Protein AF-A0A090RSI5-F1 (afdb_monomer)

Nearest PDB structures (foldseek):
  7p7b-assembly1_B  TM=2.682E-01  e=9.590E+00  Severe acute respiratory syndrome coronavirus 2

Structure (mmCIF, N/CA/C/O backbone):
data_AF-A0A090RSI5-F1
#
_entry.id   AF-A0A090RSI5-F1
#
loop_
_atom_site.group_PDB
_atom_site.id
_atom_site.type_symbol
_atom_site.label_atom_id
_atom_site.label_alt_id
_atom_site.label_comp_id
_atom_site.label_asym_id
_atom_site.label_entity_id
_atom_site.label_seq_id
_atom_site.pdbx_PDB_ins_code
_atom_site.Cartn_x
_atom_site.Cartn_y
_atom_site.Cartn_z
_atom_site.occupancy
_atom_site.B_iso_or_equiv
_atom_site.auth_seq_id
_atom_site.auth_comp_id
_atom_site.auth_asym_id
_atom_site.auth_atom_id
_atom_site.pdbx_PDB_model_num
ATOM 1 N N . MET A 1 1 ? 23.454 -9.912 -24.145 1.00 53.50 1 MET A N 1
ATOM 2 C CA . MET A 1 1 ? 23.294 -8.459 -23.914 1.00 53.50 1 MET A CA 1
ATOM 3 C C . MET A 1 1 ? 21.977 -8.026 -24.567 1.00 53.50 1 MET A C 1
ATOM 5 O O . MET A 1 1 ? 21.936 -7.907 -25.779 1.00 53.50 1 MET A O 1
ATOM 9 N N . LEU A 1 2 ? 20.877 -7.902 -23.807 1.00 61.03 2 LEU A N 1
ATOM 10 C CA . LEU A 1 2 ? 19.511 -7.660 -24.338 1.00 61.03 2 LEU A CA 1
ATOM 11 C C . LEU A 1 2 ? 19.181 -6.158 -24.518 1.00 61.03 2 LEU A C 1
ATOM 13 O O . LEU A 1 2 ? 18.034 -5.787 -24.721 1.00 61.03 2 LEU A O 1
ATOM 17 N N . GLN A 1 3 ? 20.172 -5.275 -24.392 1.00 64.94 3 GLN A N 1
ATOM 18 C CA . GLN A 1 3 ? 19.950 -3.827 -24.284 1.00 64.94 3 GLN A CA 1
ATOM 19 C C . GLN A 1 3 ? 19.938 -3.081 -25.631 1.00 64.94 3 GLN A C 1
ATOM 21 O O . GLN A 1 3 ? 19.601 -1.905 -25.654 1.00 64.94 3 GLN A O 1
ATOM 26 N N . TRP A 1 4 ? 20.266 -3.742 -26.748 1.00 65.88 4 TRP 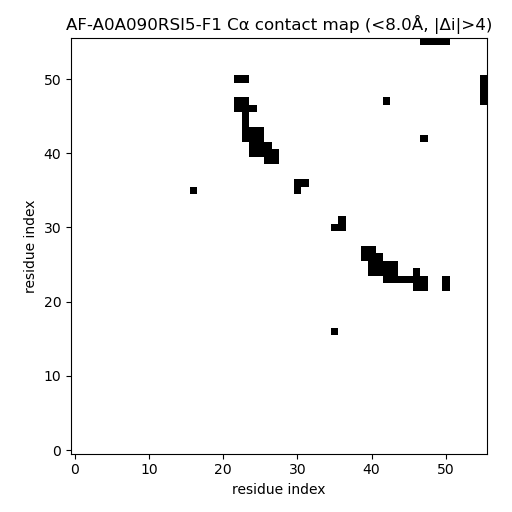A N 1
ATOM 27 C CA . TRP A 1 4 ? 20.565 -3.062 -28.022 1.00 65.88 4 TRP A CA 1
ATOM 28 C C . TRP A 1 4 ? 19.528 -3.254 -29.132 1.00 65.88 4 TRP A C 1
ATOM 30 O O . TRP A 1 4 ? 19.670 -2.687 -30.207 1.00 65.88 4 TRP A O 1
ATOM 40 N N . ASN A 1 5 ? 18.476 -4.034 -28.886 1.00 67.69 5 ASN A N 1
ATOM 41 C CA . ASN A 1 5 ? 17.549 -4.438 -29.944 1.00 67.69 5 ASN A CA 1
ATOM 42 C C . ASN A 1 5 ? 16.265 -3.589 -30.031 1.00 67.69 5 ASN A C 1
ATOM 44 O O . ASN A 1 5 ? 15.335 -3.992 -30.718 1.00 67.69 5 ASN A O 1
ATOM 48 N N . TYR A 1 6 ? 16.191 -2.441 -29.338 1.00 69.12 6 TYR A N 1
ATOM 49 C CA . TYR A 1 6 ? 15.081 -1.465 -29.404 1.00 69.12 6 TYR A CA 1
ATOM 50 C C . TYR A 1 6 ? 13.660 -2.068 -29.455 1.00 69.12 6 TYR A C 1
ATOM 52 O O . TYR A 1 6 ? 12.765 -1.521 -30.091 1.00 69.12 6 TYR A O 1
ATOM 60 N N . PHE A 1 7 ? 13.425 -3.193 -28.775 1.00 78.75 7 PHE A N 1
ATOM 61 C CA . PHE A 1 7 ? 12.145 -3.902 -28.860 1.00 78.75 7 PHE A CA 1
ATOM 62 C C . PHE A 1 7 ? 10.995 -3.164 -28.161 1.00 78.75 7 PHE A C 1
ATOM 64 O O . PHE A 1 7 ? 9.832 -3.463 -28.416 1.00 78.75 7 PHE A O 1
ATOM 71 N N . VAL A 1 8 ? 11.304 -2.224 -27.259 1.00 79.06 8 VAL A N 1
ATOM 72 C CA . VAL A 1 8 ? 10.319 -1.490 -26.454 1.00 79.06 8 VAL A CA 1
ATOM 73 C C . VAL A 1 8 ? 10.786 -0.049 -26.236 1.00 79.06 8 VAL A C 1
ATOM 75 O O . VAL A 1 8 ? 11.951 0.184 -25.916 1.00 79.06 8 VAL A O 1
ATOM 78 N N . ILE A 1 9 ? 9.864 0.911 -26.356 1.00 81.81 9 ILE A N 1
ATOM 79 C CA . ILE A 1 9 ? 10.078 2.319 -25.988 1.00 81.81 9 ILE A CA 1
ATOM 80 C C . ILE A 1 9 ? 9.569 2.522 -24.550 1.00 81.81 9 ILE A C 1
ATOM 82 O O . ILE A 1 9 ? 8.360 2.412 -24.3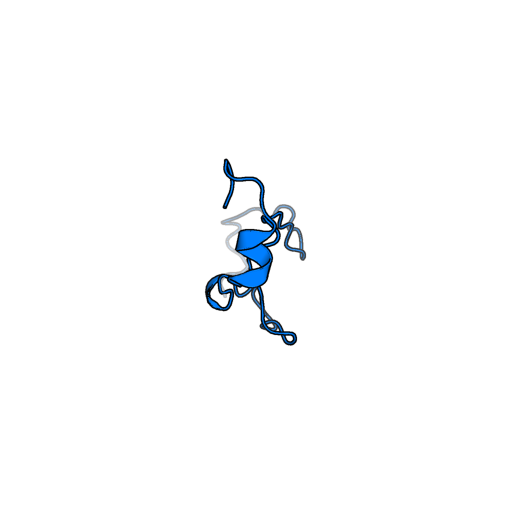25 1.00 81.81 9 ILE A O 1
ATOM 86 N N . PRO A 1 10 ? 10.440 2.804 -23.563 1.00 83.31 10 PRO A N 1
ATOM 87 C CA . PRO A 1 10 ? 10.007 3.036 -22.191 1.00 83.31 10 PRO A CA 1
ATOM 88 C C . PRO A 1 10 ? 9.211 4.341 -22.078 1.00 83.31 10 PRO A C 1
ATOM 90 O O . PRO A 1 10 ? 9.560 5.359 -22.669 1.00 83.31 10 PRO A O 1
ATOM 93 N N . GLN A 1 11 ? 8.137 4.293 -21.296 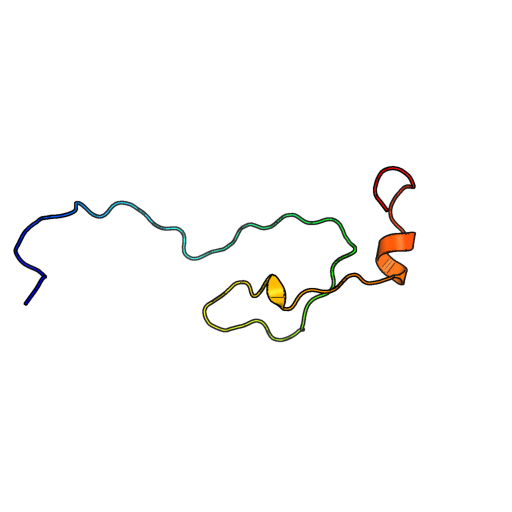1.00 87.62 11 GLN A N 1
ATOM 94 C CA . GLN A 1 11 ? 7.276 5.432 -20.979 1.00 87.62 11 GLN A CA 1
ATOM 95 C C . GLN A 1 11 ? 7.523 5.861 -19.519 1.00 87.62 11 GLN A C 1
ATOM 97 O O . GLN A 1 11 ? 8.649 5.822 -19.021 1.00 87.62 11 GLN A O 1
ATOM 102 N N . TRP A 1 12 ? 6.470 6.251 -18.808 1.00 90.50 12 TRP A N 1
ATOM 103 C CA . TRP A 1 12 ? 6.519 6.736 -17.432 1.00 90.50 12 TRP A CA 1
ATOM 104 C C . TRP A 1 12 ? 6.051 5.660 -16.453 1.00 90.50 12 TRP A C 1
ATOM 106 O O . TRP A 1 12 ? 5.214 4.824 -16.786 1.00 90.50 12 TRP A O 1
ATOM 116 N N . HIS A 1 13 ? 6.551 5.712 -15.219 1.00 87.81 13 HIS A N 1
ATOM 117 C CA . HIS A 1 13 ? 6.064 4.872 -14.128 1.00 87.81 13 HIS A CA 1
ATOM 118 C C . HIS A 1 13 ? 5.877 5.699 -12.855 1.00 87.81 13 HIS A C 1
ATOM 120 O O . HIS A 1 13 ? 6.592 6.673 -12.612 1.00 87.81 13 HIS A O 1
ATOM 126 N N . ILE A 1 14 ? 4.921 5.292 -12.021 1.00 88.25 14 ILE A N 1
ATOM 127 C CA . ILE A 1 14 ? 4.678 5.888 -10.707 1.00 88.25 14 ILE A CA 1
ATOM 128 C C . ILE A 1 14 ? 5.245 4.941 -9.651 1.00 88.25 14 ILE A C 1
ATOM 130 O O . ILE A 1 14 ? 4.869 3.778 -9.590 1.00 88.25 14 ILE A O 1
ATOM 134 N N . LYS A 1 15 ? 6.125 5.451 -8.786 1.00 87.25 15 LYS A N 1
ATOM 135 C CA . LYS A 1 15 ? 6.777 4.674 -7.713 1.00 87.25 15 LYS A CA 1
ATOM 136 C C . LYS A 1 15 ? 5.937 4.548 -6.433 1.00 87.25 15 LYS A C 1
ATOM 138 O O . LYS A 1 15 ? 6.482 4.337 -5.356 1.00 87.25 15 LYS A O 1
ATOM 143 N N . LYS A 1 16 ? 4.628 4.793 -6.511 1.00 87.19 16 LYS A N 1
ATOM 144 C CA . LYS A 1 16 ? 3.725 4.853 -5.355 1.00 87.19 16 LYS A CA 1
ATOM 145 C C . LYS A 1 16 ? 2.416 4.150 -5.672 1.00 87.19 16 LYS A C 1
ATOM 147 O O . LYS A 1 16 ? 1.851 4.357 -6.744 1.00 87.19 16 LYS A O 1
ATOM 152 N N . TYR A 1 17 ? 1.901 3.417 -4.696 1.00 88.56 17 TYR A N 1
ATOM 153 C CA . TYR A 1 17 ? 0.567 2.838 -4.749 1.00 88.56 17 TYR A CA 1
ATOM 154 C C . TYR A 1 17 ? -0.468 3.848 -4.243 1.00 88.56 17 TYR A C 1
ATOM 156 O O . TYR A 1 17 ? -0.241 4.553 -3.259 1.00 88.56 17 TYR A O 1
ATOM 164 N N . ARG A 1 18 ? -1.613 3.935 -4.924 1.00 89.94 18 ARG A N 1
ATOM 165 C CA . ARG A 1 18 ? -2.778 4.711 -4.480 1.00 89.94 18 ARG A CA 1
ATOM 166 C C . ARG A 1 18 ? -3.891 3.727 -4.177 1.00 89.94 18 ARG A C 1
ATOM 168 O O . ARG A 1 18 ? -4.341 3.031 -5.080 1.00 89.94 18 ARG A O 1
ATOM 175 N N . VAL A 1 19 ? -4.313 3.667 -2.921 1.00 89.12 19 VAL A N 1
ATOM 176 C CA . VAL A 1 19 ? -5.293 2.681 -2.466 1.00 89.12 19 VAL A CA 1
ATOM 177 C C . VAL A 1 19 ? -6.349 3.372 -1.624 1.00 89.12 19 VAL A C 1
ATOM 179 O O . VAL A 1 19 ? -6.017 4.134 -0.719 1.00 89.12 19 VAL A O 1
ATOM 182 N N . ALA A 1 20 ? -7.613 3.086 -1.915 1.00 90.31 20 ALA A N 1
ATOM 183 C CA . ALA A 1 20 ? -8.753 3.513 -1.121 1.00 90.31 20 ALA A CA 1
ATOM 184 C C . ALA A 1 20 ? -9.550 2.268 -0.727 1.00 90.31 20 ALA A C 1
ATOM 186 O O . ALA A 1 20 ? -10.044 1.546 -1.591 1.00 90.31 20 ALA A O 1
ATOM 187 N N . THR A 1 21 ? -9.657 2.008 0.574 1.00 87.81 21 THR A N 1
ATOM 188 C CA . THR A 1 21 ? -10.448 0.901 1.117 1.00 87.81 21 THR A CA 1
ATOM 189 C C . THR A 1 21 ? -11.395 1.402 2.188 1.00 87.81 21 THR A C 1
ATOM 191 O O . THR A 1 21 ? -11.162 2.439 2.804 1.00 87.81 21 THR A O 1
ATOM 194 N N . TRP A 1 22 ? -12.450 0.634 2.439 1.00 86.50 22 TRP A N 1
ATOM 195 C CA . TRP A 1 22 ? -13.280 0.822 3.621 1.00 86.50 22 TRP A CA 1
ATOM 196 C C . TRP A 1 22 ? -12.448 0.640 4.890 1.00 86.50 22 TRP A C 1
ATOM 198 O O . TRP A 1 22 ? -11.536 -0.194 4.918 1.00 86.50 22 TRP A O 1
ATOM 208 N N . ASP A 1 23 ? -12.795 1.388 5.936 1.00 87.12 23 ASP A N 1
ATOM 209 C CA . ASP A 1 23 ? -12.196 1.255 7.266 1.00 87.12 23 ASP A CA 1
ATOM 210 C C . ASP A 1 23 ? -12.735 -0.003 7.960 1.00 87.12 23 ASP A C 1
ATOM 212 O O . ASP A 1 23 ? -13.528 0.053 8.889 1.00 87.12 23 ASP A O 1
ATOM 216 N N . LYS A 1 24 ? -12.379 -1.161 7.402 1.00 88.06 24 LYS A N 1
ATOM 217 C CA . LYS A 1 24 ? -12.560 -2.493 7.991 1.00 88.06 24 LYS A CA 1
ATOM 218 C C . LYS A 1 24 ? -11.345 -3.388 7.826 1.00 88.06 24 LYS A C 1
ATOM 220 O O . LYS A 1 24 ? -11.288 -4.435 8.454 1.00 88.06 24 LYS A O 1
ATOM 225 N N . PHE A 1 25 ? -10.402 -2.999 6.971 1.00 89.88 25 PHE A N 1
ATOM 226 C CA . PHE A 1 25 ? -9.184 -3.757 6.745 1.00 89.88 25 PHE A CA 1
ATOM 227 C C . PHE A 1 25 ? -8.074 -3.225 7.639 1.00 89.88 25 PHE A C 1
ATOM 229 O O . PHE A 1 25 ? -7.756 -2.035 7.608 1.00 89.88 25 PHE A O 1
ATOM 236 N N . GLU A 1 26 ? -7.489 -4.122 8.412 1.00 89.4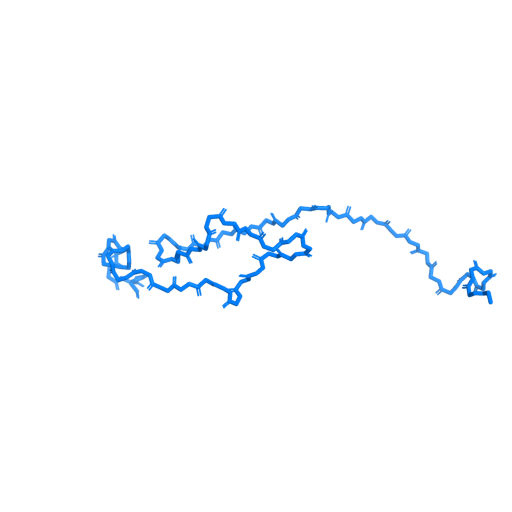4 26 GLU A N 1
ATOM 237 C CA . GLU A 1 26 ? -6.259 -3.891 9.151 1.00 89.44 26 GLU A C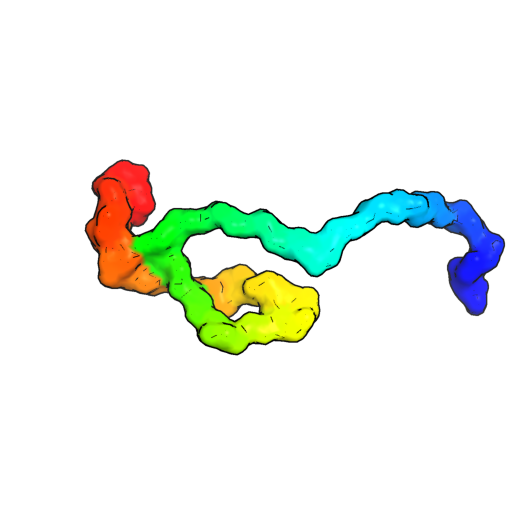A 1
ATOM 238 C C . GLU A 1 26 ? -5.077 -4.509 8.420 1.00 89.44 26 GLU A C 1
ATOM 240 O O . GLU A 1 26 ? -5.233 -5.339 7.520 1.00 89.44 26 GLU A O 1
ATOM 245 N N . ARG A 1 27 ? -3.893 -3.999 8.747 1.00 90.81 27 ARG A N 1
ATOM 246 C CA . ARG A 1 27 ? -2.644 -4.285 8.050 1.00 90.81 27 ARG A CA 1
ATOM 247 C C . ARG A 1 27 ? -1.520 -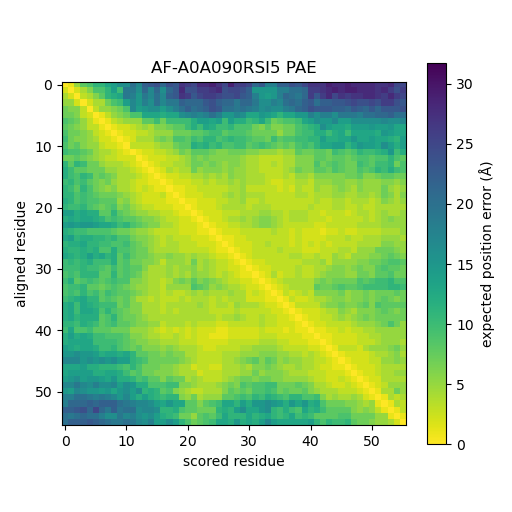4.311 9.077 1.00 90.81 27 ARG A C 1
ATOM 249 O O . ARG A 1 27 ? -1.639 -3.614 10.087 1.00 90.81 27 ARG A O 1
ATOM 256 N N . PRO A 1 28 ? -0.427 -5.035 8.812 1.00 88.88 28 PRO A N 1
ATOM 257 C CA . PRO A 1 28 ? 0.760 -4.974 9.652 1.00 88.88 28 PRO A CA 1
ATOM 258 C C . PRO A 1 28 ? 1.339 -3.551 9.712 1.00 88.88 28 PRO A C 1
ATOM 260 O O . PRO A 1 28 ? 1.339 -2.843 8.702 1.00 88.88 28 PRO A O 1
ATOM 263 N N . ASP A 1 29 ? 1.902 -3.162 10.861 1.00 87.06 29 ASP A N 1
ATOM 264 C CA . ASP A 1 29 ? 2.633 -1.889 11.005 1.00 87.06 29 ASP A CA 1
ATOM 265 C C . ASP A 1 29 ? 3.874 -1.832 10.097 1.00 87.06 29 ASP A C 1
ATOM 267 O O . ASP A 1 29 ? 4.296 -0.762 9.655 1.00 87.06 29 ASP A O 1
ATOM 271 N N . VAL A 1 30 ? 4.451 -3.000 9.792 1.00 89.56 30 VAL A N 1
ATOM 272 C CA . VAL A 1 30 ? 5.602 -3.157 8.898 1.00 89.56 30 VAL A CA 1
ATOM 273 C C . VAL A 1 30 ? 5.139 -3.736 7.564 1.00 89.56 30 VAL A C 1
ATOM 275 O O . VAL A 1 30 ? 4.759 -4.900 7.473 1.00 89.56 30 VAL A O 1
ATOM 278 N N . LEU A 1 31 ? 5.197 -2.914 6.517 1.00 86.56 31 LEU A N 1
ATOM 279 C CA . LEU A 1 31 ? 4.843 -3.294 5.147 1.00 86.56 31 LEU A CA 1
ATOM 280 C C . LEU A 1 31 ? 6.016 -3.992 4.426 1.00 86.56 31 LEU A C 1
ATOM 282 O O . LEU A 1 31 ? 7.179 -3.716 4.743 1.00 86.56 31 LEU A O 1
ATOM 286 N N . PRO A 1 32 ? 5.746 -4.841 3.414 1.00 86.19 32 PRO A N 1
ATOM 287 C CA . PRO A 1 32 ? 6.790 -5.412 2.567 1.00 86.19 32 PRO A CA 1
ATOM 288 C C . PRO A 1 32 ? 7.585 -4.323 1.833 1.00 86.19 32 PRO A C 1
ATOM 290 O O . PRO A 1 32 ? 7.031 -3.342 1.345 1.00 86.19 32 PRO A O 1
ATOM 293 N N . THR A 1 33 ? 8.899 -4.507 1.690 1.00 85.94 33 THR A N 1
ATOM 294 C CA . THR A 1 33 ? 9.785 -3.493 1.083 1.00 85.94 33 THR A CA 1
ATOM 295 C C . THR A 1 33 ? 9.490 -3.226 -0.396 1.00 85.94 33 THR A C 1
ATOM 297 O O . THR A 1 33 ? 9.733 -2.124 -0.885 1.00 85.94 33 THR A O 1
ATOM 300 N N . TYR A 1 34 ? 8.976 -4.223 -1.117 1.00 87.19 34 TYR A N 1
ATOM 301 C CA . TYR A 1 34 ? 8.820 -4.177 -2.574 1.00 87.19 34 TYR A CA 1
ATOM 302 C C . TYR A 1 34 ? 7.373 -4.295 -3.049 1.00 87.19 34 TYR A C 1
ATOM 304 O O . TYR A 1 34 ? 7.128 -4.247 -4.254 1.00 87.19 34 TYR A O 1
ATOM 312 N N . ASP A 1 35 ? 6.418 -4.426 -2.132 1.00 86.38 35 ASP A N 1
ATOM 313 C CA . ASP A 1 35 ? 5.023 -4.645 -2.482 1.00 86.38 35 ASP A C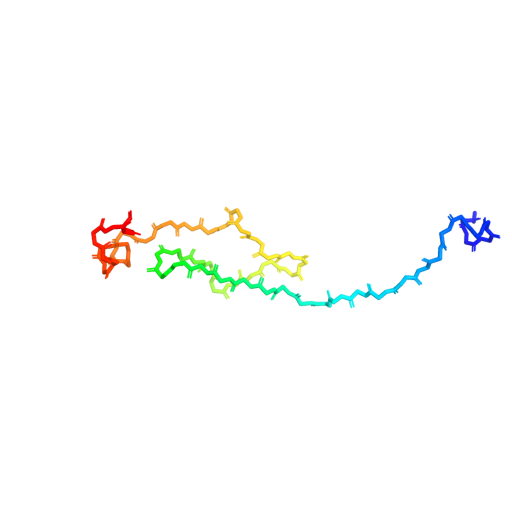A 1
ATOM 314 C C . ASP A 1 35 ? 4.075 -3.979 -1.484 1.00 86.38 35 ASP A C 1
ATOM 316 O O . ASP A 1 35 ? 4.427 -3.681 -0.345 1.00 86.38 35 ASP A O 1
ATOM 320 N N . LEU A 1 36 ? 2.851 -3.737 -1.935 1.00 86.31 36 LEU A N 1
ATOM 321 C CA . LEU A 1 36 ? 1.763 -3.239 -1.112 1.00 86.31 36 LEU A CA 1
ATOM 322 C C . LEU A 1 36 ? 1.267 -4.291 -0.101 1.00 86.31 36 LEU A C 1
ATOM 324 O O . LEU A 1 36 ? 0.708 -3.909 0.929 1.00 86.31 36 LEU A O 1
ATOM 328 N N . GLY A 1 37 ? 1.464 -5.587 -0.380 1.00 87.69 37 GLY A N 1
ATOM 329 C CA . GLY A 1 37 ? 1.155 -6.677 0.547 1.00 87.69 37 GLY A CA 1
ATOM 330 C C . GLY A 1 37 ? -0.333 -6.803 0.871 1.00 87.69 37 GLY A C 1
ATOM 331 O O . GLY A 1 37 ? -0.689 -6.941 2.038 1.00 87.69 37 GLY A O 1
ATOM 332 N N . ILE A 1 38 ? -1.219 -6.680 -0.125 1.00 86.69 38 ILE A N 1
ATOM 333 C CA . ILE A 1 38 ? -2.686 -6.734 0.070 1.00 86.69 38 ILE A CA 1
ATOM 334 C C . ILE A 1 38 ? -3.128 -8.072 0.684 1.00 86.69 38 ILE A C 1
ATOM 336 O O . ILE A 1 38 ? -4.084 -8.127 1.453 1.00 86.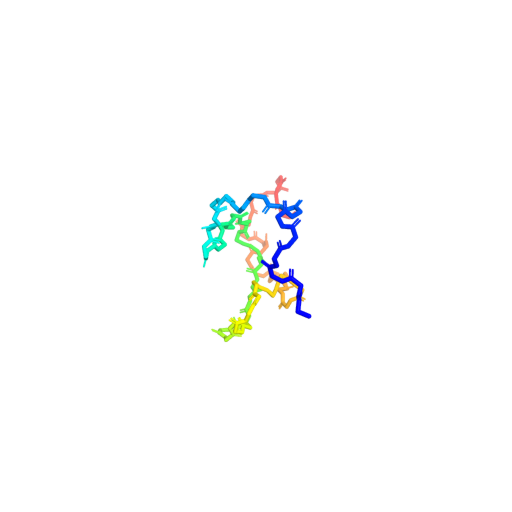69 38 ILE A O 1
ATOM 340 N N . ASP A 1 39 ? -2.416 -9.141 0.356 1.00 86.62 39 ASP A N 1
ATOM 341 C CA . ASP A 1 39 ? -2.557 -10.488 0.906 1.00 86.62 39 ASP A CA 1
ATOM 342 C C . ASP A 1 39 ? -2.295 -10.566 2.417 1.00 86.62 39 ASP A C 1
ATOM 344 O O . ASP A 1 39 ? -2.800 -11.468 3.080 1.00 86.62 39 ASP A O 1
ATOM 348 N N . THR A 1 40 ? -1.562 -9.603 2.979 1.00 87.88 40 THR A N 1
ATOM 349 C CA . THR A 1 40 ? -1.308 -9.522 4.425 1.00 87.88 40 THR A CA 1
ATOM 350 C C . THR A 1 40 ? -2.409 -8.799 5.198 1.00 87.88 40 THR A C 1
ATOM 352 O O . THR A 1 40 ? -2.300 -8.665 6.413 1.00 87.88 40 THR A O 1
ATOM 355 N N . TRP A 1 41 ? -3.447 -8.286 4.532 1.00 91.62 41 TRP A N 1
ATOM 356 C CA . TRP A 1 41 ? -4.503 -7.507 5.181 1.00 91.62 41 TRP A CA 1
ATOM 357 C C . TRP A 1 41 ? -5.630 -8.423 5.658 1.00 91.62 41 TRP A C 1
ATOM 359 O O . TRP A 1 41 ? -6.017 -9.362 4.965 1.00 91.62 41 TRP A O 1
ATOM 369 N N . TRP A 1 42 ? -6.220 -8.118 6.811 1.00 90.50 42 TRP A N 1
ATOM 370 C CA . TRP A 1 42 ? -7.345 -8.878 7.368 1.00 90.50 42 TRP A CA 1
ATOM 371 C C . TRP A 1 42 ? 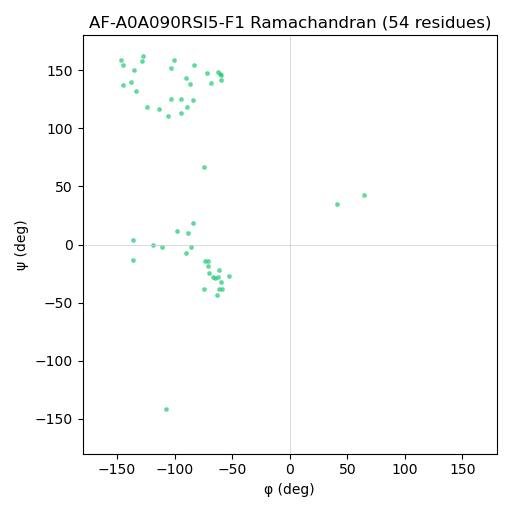-8.514 -7.967 7.723 1.00 90.50 42 TRP A C 1
ATOM 373 O O . TRP A 1 42 ? -8.374 -6.748 7.829 1.00 90.50 42 TRP A O 1
ATOM 383 N N . VAL A 1 43 ? -9.698 -8.556 7.886 1.00 89.12 43 VAL A N 1
ATOM 384 C CA . VAL A 1 43 ? -10.888 -7.820 8.321 1.00 89.12 43 VAL A CA 1
ATOM 385 C C . VAL A 1 43 ? -10.881 -7.722 9.841 1.00 89.12 43 VAL A C 1
ATOM 387 O O . VAL A 1 43 ? -10.833 -8.733 10.533 1.00 89.12 43 VAL A O 1
ATOM 390 N N . SER A 1 44 ? -10.955 -6.499 10.352 1.00 89.75 44 SER A N 1
ATOM 391 C CA . SER A 1 44 ? -11.159 -6.213 11.768 1.00 89.75 44 SER A CA 1
ATOM 392 C C . SER A 1 44 ? -12.651 -6.143 12.056 1.00 89.75 44 SER A C 1
ATOM 394 O O . SER A 1 44 ? -13.363 -5.305 11.494 1.00 89.75 44 SER A O 1
ATOM 396 N N . GLU A 1 45 ? -13.139 -7.033 12.918 1.00 85.62 45 GLU A N 1
ATOM 397 C CA . GLU A 1 45 ? -14.561 -7.122 13.262 1.00 85.62 45 GLU A CA 1
ATOM 398 C C . GLU A 1 45 ? -15.072 -5.833 13.917 1.00 85.62 45 GLU A C 1
ATOM 400 O O . GLU A 1 45 ? -16.165 -5.362 13.596 1.00 85.62 45 GLU A O 1
ATOM 405 N N . GLU A 1 46 ? -14.261 -5.198 14.766 1.00 86.69 46 GLU A N 1
ATOM 406 C CA . GLU A 1 46 ? -14.614 -3.942 15.435 1.00 86.69 46 GLU A CA 1
ATOM 407 C C . GLU A 1 46 ? -14.820 -2.797 14.441 1.00 86.69 46 GLU A C 1
ATOM 409 O O . GLU A 1 46 ? -15.764 -2.007 14.549 1.00 86.69 46 GLU A O 1
ATOM 414 N N . LYS A 1 47 ? -13.931 -2.700 13.449 1.00 85.00 47 LYS A N 1
ATOM 415 C CA . LYS A 1 47 ? -14.000 -1.667 12.413 1.00 85.00 47 LYS A CA 1
ATOM 416 C C . LYS A 1 47 ? -15.112 -1.961 11.411 1.00 85.00 47 LYS A C 1
ATOM 418 O O . LYS A 1 47 ? -15.869 -1.061 11.048 1.00 85.00 47 LYS A O 1
ATOM 423 N N . ALA A 1 48 ? -15.306 -3.232 11.061 1.00 85.12 48 ALA A N 1
ATOM 424 C CA . ALA A 1 48 ? -16.414 -3.665 10.220 1.00 85.12 48 ALA A CA 1
ATOM 425 C C . ALA A 1 48 ? -17.780 -3.314 10.835 1.00 85.12 48 ALA A C 1
ATOM 427 O O . ALA A 1 48 ? -18.673 -2.859 10.122 1.00 85.12 48 ALA A O 1
ATOM 428 N N . GLN A 1 49 ? -17.948 -3.431 12.155 1.00 83.56 49 GLN A N 1
ATOM 429 C CA . GLN A 1 49 ? -19.201 -3.069 12.831 1.00 83.56 49 GLN A CA 1
ATOM 430 C C . GLN A 1 49 ? -19.507 -1.562 12.794 1.00 83.56 49 GLN A C 1
ATOM 432 O O . GLN A 1 49 ? -20.679 -1.170 12.789 1.00 83.56 49 GLN A O 1
ATOM 437 N N . LYS A 1 50 ? -18.484 -0.704 12.712 1.00 85.00 50 LYS A N 1
ATOM 438 C CA . LYS A 1 50 ? -18.653 0.757 12.603 1.00 85.00 50 LYS A CA 1
ATOM 439 C C . LYS A 1 50 ? -19.129 1.198 11.219 1.00 85.00 50 LYS A C 1
ATOM 441 O O . LYS A 1 50 ? -19.602 2.324 11.065 1.00 85.00 50 LYS A O 1
ATOM 446 N N . LEU A 1 51 ? -19.057 0.323 10.216 1.00 84.50 51 LEU A N 1
ATOM 447 C CA . LEU A 1 51 ? -19.568 0.623 8.885 1.00 84.50 51 LEU A CA 1
ATOM 448 C C . LEU A 1 51 ? -21.108 0.628 8.868 1.00 84.50 51 LEU A C 1
ATOM 450 O O . LEU A 1 51 ? -21.753 -0.124 9.608 1.00 84.50 51 LEU A O 1
ATOM 454 N N . PRO A 1 52 ? -21.731 1.466 8.017 1.00 85.06 52 PRO A N 1
ATOM 455 C CA . PRO A 1 52 ? -23.182 1.479 7.861 1.00 85.06 52 PRO A CA 1
ATOM 456 C C . PRO A 1 52 ? -23.667 0.124 7.337 1.00 85.06 52 PRO A C 1
ATOM 458 O O . PRO A 1 52 ? -22.975 -0.506 6.543 1.00 85.06 52 PRO A O 1
ATOM 461 N N . ALA A 1 53 ? -24.879 -0.300 7.711 1.00 75.25 53 ALA A N 1
ATOM 462 C CA . ALA A 1 53 ? -25.418 -1.635 7.405 1.00 75.25 53 ALA A CA 1
ATOM 463 C C . ALA A 1 53 ? -25.363 -2.026 5.912 1.00 75.25 53 ALA A C 1
ATOM 465 O O . ALA A 1 53 ? -25.235 -3.197 5.585 1.00 75.25 53 ALA A O 1
ATOM 466 N N . LYS A 1 54 ? -25.390 -1.047 4.998 1.00 78.25 54 LYS A N 1
ATOM 467 C CA . LYS A 1 54 ? -25.250 -1.260 3.546 1.00 78.25 54 LYS A CA 1
ATOM 468 C C . LYS A 1 54 ? -23.825 -1.656 3.103 1.00 78.25 54 LYS A C 1
ATOM 470 O O . LYS A 1 54 ? -23.634 -2.023 1.949 1.00 78.25 54 LYS A O 1
ATOM 475 N N . ARG A 1 55 ? -22.815 -1.491 3.962 1.00 67.31 55 ARG A N 1
ATOM 476 C CA . ARG A 1 55 ? -21.378 -1.583 3.634 1.00 67.31 55 ARG A CA 1
ATOM 477 C C . ARG A 1 55 ? -20.544 -2.371 4.655 1.00 67.31 55 ARG A C 1
ATOM 479 O O . ARG A 1 55 ? -19.323 -2.381 4.503 1.00 67.31 55 ARG A O 1
ATOM 486 N N . ARG A 1 56 ? -21.170 -2.968 5.677 1.00 61.06 56 ARG A N 1
ATOM 487 C CA . ARG A 1 56 ? -20.500 -3.909 6.590 1.00 61.06 56 ARG A CA 1
ATOM 488 C C . ARG A 1 56 ? -19.955 -5.086 5.781 1.00 61.06 56 ARG A C 1
ATOM 490 O O . ARG A 1 56 ? -20.729 -5.634 4.972 1.00 61.06 56 ARG A O 1
#

Radius of gyration: 18.93 Å; Cα contacts (8 Å, |Δi|>4): 33; chains: 1; bounding box: 49×17×45 Å

pLDDT: mean 83.35, std 8.75, range [53.5, 91.62]

Solvent-accessible surface area (backbone atoms only — not comparable to full-atom values): 4072 Å² total; per-residue (Å²): 132,89,85,78,71,78,87,70,84,87,83,88,83,76,100,67,89,86,86,88,75,72,76,25,65,43,66,65,96,75,70,55,94,89,49,86,51,71,86,66,46,46,80,35,68,74,38,31,66,72,39,58,88,94,69,87

Mean predicted aligned error: 7.71 Å

Organism: NCBI:txid990268

Sequence (56 aa):
MLQWNYFVIPQWHIKKYRVATWDKFERPDVLPTYDLGIDTWWVSEEKAQKLPAKRR

Secondary structure (DSSP, 8-state):
--SSS---------SS------TTEE--SS--SSS--GGG-EE-HHHHHHS-TTT-

Foldseek 3Di:
DPPPPPPDDDDDDDPDDDDDDQQFKDADPDADPRDNPPVRIDGDPVRQVVDDPVRD